Protein AF-X1RMU8-F1 (afdb_monomer)

Nearest PDB structures (foldseek):
  8afa-assembly1_C  TM=9.764E-01  e=1.720E-06  Thermococcus kodakarensis
  8afa-assembly1_A  TM=9.710E-01  e=1.933E-06  Thermococcus kodakarensis
  6r7r-assembly1_A  TM=9.755E-01  e=2.506E-05  Thermococcus kodakarensis KOD1
  6r7r-assembly1_C  TM=9.712E-01  e=1.985E-05  Thermococcus kodakarensis KOD1
  6zl4-assembly1_C  TM=8.953E-01  e=1.873E-05  Thermococcus kodakarensis

Organism: NCBI:txid412755

pLDDT: mean 88.72, std 5.12, range [69.56, 96.62]

Mean predicted aligned error: 4.24 Å

Foldseek 3Di:
DQLCVQQVHDDDPVLVVLLVVLLVVLVVVFDLDQPSVLVSVQVSCVSSVNHCDPPDSSVVSSVVCVVCSNVVSVVVNVVVVVVVVVVVVD

Radius of gyration: 14.39 Å; Cα contacts (8 Å, |Δi|>4): 53; chains: 1; bounding box: 31×20×45 Å

Structure (mmCIF, N/CA/C/O backbone):
data_AF-X1RMU8-F1
#
_entry.id   AF-X1RMU8-F1
#
loop_
_atom_site.group_PDB
_atom_site.id
_atom_site.type_symbol
_atom_site.label_atom_id
_atom_site.label_alt_id
_atom_site.label_comp_id
_atom_site.label_asym_id
_atom_site.label_entity_id
_atom_site.label_seq_id
_atom_site.pdbx_PDB_ins_code
_atom_site.Cartn_x
_atom_site.Cartn_y
_atom_site.Cartn_z
_atom_site.occupancy
_atom_site.B_iso_or_equiv
_atom_site.auth_seq_id
_atom_site.auth_comp_id
_atom_site.auth_asym_id
_atom_site.auth_atom_id
_atom_site.pdbx_PDB_model_num
ATOM 1 N N . MET A 1 1 ? -6.535 -5.412 2.065 1.00 90.06 1 MET A N 1
ATOM 2 C CA . MET A 1 1 ? -6.723 -6.834 2.439 1.00 90.06 1 MET A CA 1
ATOM 3 C C . MET A 1 1 ? -6.220 -7.145 3.841 1.00 90.06 1 MET A C 1
ATOM 5 O O . MET A 1 1 ? -7.049 -7.465 4.676 1.00 90.06 1 MET A O 1
ATOM 9 N N . PHE A 1 2 ? -4.914 -7.015 4.123 1.00 92.44 2 PHE A N 1
ATOM 10 C CA . PHE A 1 2 ? -4.342 -7.323 5.447 1.00 92.44 2 PHE A CA 1
ATOM 11 C C . PHE A 1 2 ? -5.110 -6.670 6.605 1.00 92.44 2 PHE A C 1
ATOM 13 O O . PHE A 1 2 ? -5.597 -7.375 7.479 1.00 92.44 2 PHE A O 1
ATOM 20 N N . ILE A 1 3 ? -5.289 -5.344 6.556 1.00 92.25 3 ILE A N 1
ATOM 21 C CA . ILE A 1 3 ? -5.969 -4.587 7.618 1.00 92.25 3 ILE A CA 1
ATOM 22 C C . ILE A 1 3 ? -7.406 -5.075 7.826 1.00 92.25 3 ILE A C 1
ATOM 24 O O . ILE A 1 3 ? -7.783 -5.361 8.953 1.00 92.25 3 ILE A O 1
ATOM 28 N N . ALA A 1 4 ? -8.183 -5.238 6.751 1.00 91.31 4 ALA A N 1
ATOM 29 C CA . ALA A 1 4 ? -9.565 -5.715 6.826 1.00 91.31 4 ALA A CA 1
ATOM 30 C C . ALA A 1 4 ? -9.676 -7.098 7.496 1.00 91.31 4 ALA A C 1
ATOM 32 O O . ALA A 1 4 ? -10.524 -7.298 8.362 1.00 91.31 4 ALA A O 1
ATOM 33 N N . ASN A 1 5 ? -8.763 -8.019 7.173 1.00 91.75 5 ASN A N 1
ATOM 34 C CA . ASN A 1 5 ? -8.703 -9.328 7.826 1.00 91.75 5 ASN A CA 1
ATOM 35 C C . ASN A 1 5 ? -8.258 -9.224 9.293 1.00 91.75 5 ASN A C 1
ATOM 37 O O . ASN A 1 5 ? -8.824 -9.900 10.145 1.00 91.75 5 ASN A O 1
ATOM 41 N N . ALA A 1 6 ? -7.281 -8.365 9.598 1.00 91.31 6 ALA A N 1
ATOM 42 C CA . ALA A 1 6 ? -6.776 -8.164 10.956 1.00 91.31 6 ALA A CA 1
ATOM 43 C C . ALA A 1 6 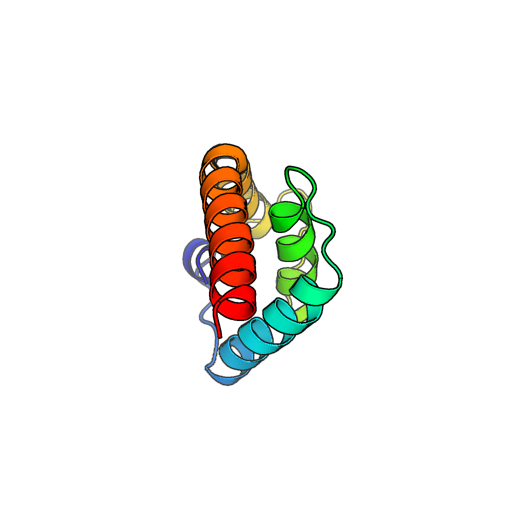? -7.836 -7.580 11.906 1.00 91.31 6 ALA A C 1
ATOM 45 O O . ALA A 1 6 ? -7.838 -7.906 13.090 1.00 91.31 6 ALA A O 1
ATOM 46 N N . VAL A 1 7 ? -8.757 -6.756 11.393 1.00 91.19 7 VAL A N 1
ATOM 47 C CA . VAL A 1 7 ? -9.880 -6.199 12.170 1.00 91.19 7 VAL A CA 1
ATOM 48 C C . VAL A 1 7 ? -11.161 -7.039 12.088 1.00 91.19 7 VAL A C 1
ATOM 50 O O . VAL A 1 7 ? -12.178 -6.650 12.655 1.00 91.19 7 VAL A O 1
ATOM 53 N N . GLY A 1 8 ? -11.137 -8.181 11.391 1.00 88.81 8 GLY A N 1
ATOM 54 C CA . GLY A 1 8 ? -12.297 -9.067 11.249 1.00 88.81 8 GLY A CA 1
ATOM 55 C C . GLY A 1 8 ? -13.434 -8.494 10.396 1.00 88.81 8 GLY A C 1
ATOM 56 O O . GLY A 1 8 ? -14.578 -8.914 10.553 1.00 88.81 8 GLY A O 1
ATOM 57 N N . MET A 1 9 ? -13.144 -7.542 9.502 1.00 87.44 9 MET A N 1
ATOM 58 C CA . MET A 1 9 ? -14.133 -6.923 8.620 1.00 87.44 9 MET A CA 1
ATOM 59 C C . MET A 1 9 ? -14.086 -7.570 7.226 1.00 87.44 9 MET A C 1
ATOM 61 O O . MET A 1 9 ? -13.166 -7.293 6.450 1.00 87.44 9 MET A O 1
ATOM 65 N N . PRO A 1 10 ? -15.057 -8.431 6.869 1.00 86.12 10 PRO A N 1
ATOM 66 C CA . PRO A 1 10 ? -15.082 -9.054 5.554 1.00 86.12 10 PRO A CA 1
ATOM 67 C C . PRO A 1 10 ? -15.370 -8.012 4.468 1.00 86.12 10 PRO A C 1
ATOM 69 O O . PRO A 1 10 ? -16.369 -7.298 4.512 1.00 86.12 10 PRO A O 1
ATOM 72 N N . LEU A 1 11 ? -14.501 -7.951 3.458 1.00 87.50 11 LEU A N 1
ATOM 73 C CA . LEU A 1 11 ? -14.690 -7.096 2.287 1.00 87.50 11 LEU A CA 1
ATOM 74 C C . LEU A 1 11 ? -15.486 -7.842 1.216 1.00 87.50 11 LEU A C 1
ATOM 76 O O . LEU A 1 11 ? -15.032 -8.870 0.707 1.00 87.50 11 LEU A O 1
ATOM 80 N N . ALA A 1 12 ? -16.632 -7.286 0.823 1.00 91.19 12 ALA A N 1
ATOM 81 C CA . ALA A 1 12 ? -17.372 -7.751 -0.346 1.00 91.19 12 ALA A CA 1
ATOM 82 C C . ALA A 1 12 ? -16.540 -7.573 -1.627 1.00 91.19 12 ALA A C 1
ATOM 84 O O . ALA A 1 12 ? -15.718 -6.661 -1.721 1.00 91.19 12 ALA A O 1
ATOM 85 N N . ILE A 1 13 ? -16.795 -8.400 -2.647 1.00 91.88 13 ILE A N 1
ATOM 86 C CA . ILE A 1 13 ? -16.064 -8.364 -3.930 1.00 91.88 13 ILE A CA 1
ATOM 87 C C . ILE A 1 13 ? -16.067 -6.953 -4.543 1.00 91.88 13 ILE A C 1
ATOM 89 O O . ILE A 1 13 ? -15.035 -6.494 -5.024 1.00 91.88 13 ILE A O 1
ATOM 93 N N . GLY A 1 14 ? -17.188 -6.226 -4.457 1.00 90.62 14 GLY A N 1
ATOM 94 C CA . GLY A 1 14 ? -17.276 -4.841 -4.937 1.00 90.62 14 GLY A CA 1
ATOM 95 C C . GLY A 1 14 ? -16.266 -3.900 -4.267 1.00 90.62 14 GLY A C 1
ATOM 96 O O . GLY A 1 14 ? -15.577 -3.148 -4.952 1.00 90.62 14 GLY A O 1
ATOM 97 N N . SER A 1 15 ? -16.101 -3.995 -2.944 1.00 89.69 15 SER A N 1
ATOM 98 C CA . SER A 1 15 ? -15.110 -3.212 -2.194 1.00 89.69 15 SER A CA 1
ATOM 99 C C . SER A 1 15 ? -13.679 -3.596 -2.569 1.00 89.69 15 SER A C 1
ATOM 101 O O . SER A 1 15 ? -12.810 -2.736 -2.634 1.00 89.69 15 SER A O 1
ATOM 103 N N . GLN A 1 16 ? -13.420 -4.873 -2.861 1.00 92.06 16 GLN A N 1
ATOM 104 C CA . GLN A 1 16 ? -12.097 -5.330 -3.296 1.00 92.06 16 GLN A CA 1
ATOM 105 C C . GLN A 1 16 ? -11.719 -4.761 -4.670 1.00 92.06 16 GLN A C 1
ATOM 107 O O . GLN A 1 16 ? -10.588 -4.320 -4.866 1.00 92.06 16 GLN A O 1
ATOM 112 N N . VAL A 1 17 ? -12.674 -4.721 -5.603 1.00 92.50 17 VAL A N 1
ATOM 113 C CA . VAL A 1 17 ? -12.493 -4.086 -6.917 1.00 92.50 17 VAL A CA 1
ATOM 114 C C . VAL A 1 17 ? -12.253 -2.584 -6.765 1.00 92.50 17 VAL A C 1
ATOM 116 O O . VAL A 1 17 ? -11.343 -2.047 -7.395 1.00 92.50 17 VAL A O 1
ATOM 119 N N . LEU A 1 18 ? -13.006 -1.916 -5.886 1.00 90.56 18 LEU A N 1
ATOM 120 C CA . LEU A 1 18 ? -12.812 -0.498 -5.587 1.00 90.56 18 LEU A CA 1
ATOM 121 C C . LEU A 1 18 ? -11.426 -0.221 -4.984 1.00 90.56 18 LEU A C 1
ATOM 123 O O . LEU A 1 18 ? -10.770 0.730 -5.402 1.00 90.56 18 LEU A O 1
ATOM 127 N N . ILE A 1 19 ? -10.930 -1.074 -4.081 1.00 91.19 19 ILE A N 1
ATOM 128 C CA . ILE A 1 19 ? -9.556 -0.991 -3.551 1.00 91.19 19 ILE A CA 1
ATOM 129 C C . ILE A 1 19 ? -8.531 -1.097 -4.678 1.00 91.19 19 ILE A C 1
ATOM 131 O O . ILE A 1 19 ? -7.599 -0.303 -4.716 1.00 91.19 19 ILE A O 1
ATOM 135 N N . MET A 1 20 ? -8.682 -2.052 -5.600 1.00 90.75 20 MET A N 1
ATOM 136 C CA . MET A 1 20 ? -7.735 -2.203 -6.711 1.00 90.75 20 MET A CA 1
ATOM 137 C C . MET A 1 20 ? -7.722 -0.968 -7.617 1.00 90.75 20 MET A C 1
ATOM 139 O O . MET A 1 20 ? -6.655 -0.448 -7.926 1.00 90.75 20 MET A O 1
ATOM 143 N N . LEU A 1 21 ? -8.899 -0.467 -7.996 1.00 91.38 21 LEU A N 1
ATOM 144 C CA . LEU A 1 21 ? -9.034 0.729 -8.829 1.00 91.38 21 LEU A CA 1
ATOM 145 C C . LEU A 1 21 ? -8.445 1.967 -8.153 1.00 91.38 21 LEU A C 1
ATOM 147 O O . LEU A 1 21 ? -7.628 2.667 -8.745 1.00 91.38 21 LEU A O 1
ATOM 151 N N . THR A 1 22 ? -8.837 2.221 -6.904 1.00 88.81 22 THR A N 1
ATOM 152 C CA . THR A 1 22 ? -8.328 3.362 -6.134 1.00 88.81 22 THR A CA 1
ATOM 153 C C . THR A 1 22 ? -6.825 3.253 -5.918 1.00 88.81 22 THR A C 1
ATOM 155 O O . THR A 1 22 ? -6.139 4.245 -6.115 1.00 88.81 22 THR A O 1
ATOM 158 N N . ALA A 1 23 ? -6.282 2.070 -5.619 1.00 88.31 23 ALA A N 1
ATOM 159 C CA . ALA A 1 23 ? -4.843 1.874 -5.455 1.00 88.31 23 ALA A CA 1
ATOM 160 C C . ALA A 1 23 ? -4.048 2.185 -6.735 1.00 88.31 23 ALA A C 1
ATOM 162 O O . ALA A 1 23 ? -3.019 2.851 -6.652 1.00 88.31 23 ALA A O 1
ATOM 163 N N . VAL A 1 24 ? -4.530 1.758 -7.908 1.00 89.50 24 VAL A N 1
ATOM 164 C CA . VAL A 1 24 ? -3.887 2.063 -9.201 1.00 89.50 24 VAL A CA 1
ATOM 165 C C . VAL A 1 24 ? -3.952 3.556 -9.509 1.00 89.50 24 VAL A C 1
ATOM 167 O O . VAL A 1 24 ? -2.952 4.160 -9.884 1.00 89.50 24 VAL A O 1
ATOM 170 N N . LEU A 1 25 ? -5.116 4.181 -9.325 1.00 88.44 25 LEU A N 1
ATOM 171 C CA . LEU A 1 25 ? -5.269 5.619 -9.560 1.00 88.44 25 LEU A CA 1
ATOM 172 C C . LEU A 1 25 ? -4.385 6.436 -8.620 1.00 88.44 25 LEU A C 1
ATOM 174 O O . LEU A 1 25 ? -3.752 7.406 -9.030 1.00 88.44 25 LEU A O 1
ATOM 178 N N . ALA A 1 26 ? -4.319 6.024 -7.361 1.00 85.25 26 ALA A N 1
ATOM 179 C CA . ALA A 1 26 ? -3.536 6.704 -6.357 1.00 85.25 26 ALA A CA 1
ATOM 180 C C . ALA A 1 26 ? -2.022 6.513 -6.621 1.00 85.25 26 ALA A C 1
ATOM 182 O O . ALA A 1 26 ? -1.250 7.457 -6.433 1.00 85.25 26 ALA A O 1
ATOM 183 N N . SER A 1 27 ? -1.579 5.361 -7.150 1.00 83.31 27 SER A N 1
ATOM 184 C CA . SER A 1 27 ? -0.159 5.134 -7.469 1.00 83.31 27 SER A CA 1
ATOM 185 C C . SER A 1 27 ? 0.387 6.097 -8.525 1.00 83.31 27 SER A C 1
ATOM 187 O O . SER A 1 27 ? 1.563 6.440 -8.468 1.00 83.31 27 SER A O 1
ATOM 189 N N . ILE A 1 28 ? -0.451 6.587 -9.446 1.00 84.69 28 ILE A N 1
ATOM 190 C CA . ILE A 1 28 ? -0.061 7.606 -10.439 1.00 84.69 28 ILE A CA 1
ATOM 191 C C . ILE A 1 28 ? 0.367 8.913 -9.749 1.00 84.69 28 ILE A C 1
ATOM 193 O O . ILE A 1 28 ? 1.287 9.586 -10.205 1.00 84.69 28 ILE A O 1
ATOM 197 N N . GLY A 1 29 ? -0.285 9.275 -8.640 1.00 75.81 29 GLY A N 1
ATOM 198 C CA . GLY A 1 29 ? 0.001 10.499 -7.884 1.00 75.81 29 GLY A CA 1
ATOM 199 C C . GLY A 1 29 ? 1.143 10.374 -6.872 1.00 75.81 29 GLY A C 1
ATOM 200 O O . GLY A 1 29 ? 1.453 11.344 -6.183 1.00 75.81 29 GLY A O 1
ATOM 201 N N . THR A 1 30 ? 1.756 9.196 -6.741 1.00 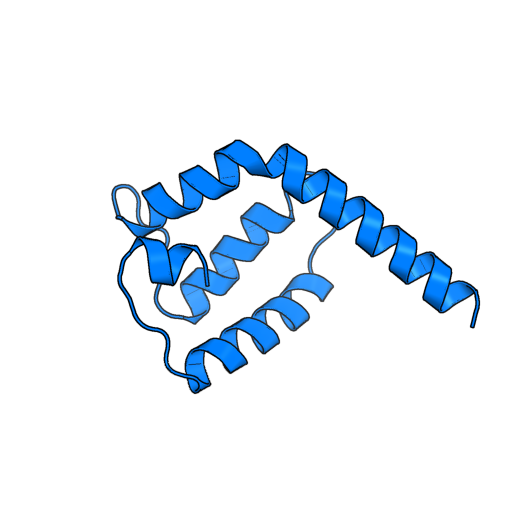75.06 30 THR A N 1
ATOM 202 C CA . THR A 1 30 ? 2.768 8.932 -5.711 1.00 75.06 30 THR A CA 1
ATOM 203 C C . THR A 1 30 ? 4.164 9.251 -6.238 1.00 75.06 30 THR A C 1
ATOM 205 O O . THR A 1 30 ? 4.666 8.570 -7.128 1.00 75.06 30 THR A O 1
ATOM 208 N N . ALA A 1 31 ? 4.828 10.263 -5.675 1.00 69.56 31 ALA A N 1
ATOM 209 C CA . ALA A 1 31 ? 6.240 10.510 -5.964 1.00 69.56 31 ALA A CA 1
ATOM 210 C C . ALA A 1 31 ? 7.119 9.364 -5.421 1.00 69.56 31 ALA A C 1
ATOM 212 O O . ALA A 1 31 ? 6.820 8.794 -4.371 1.00 69.56 31 AL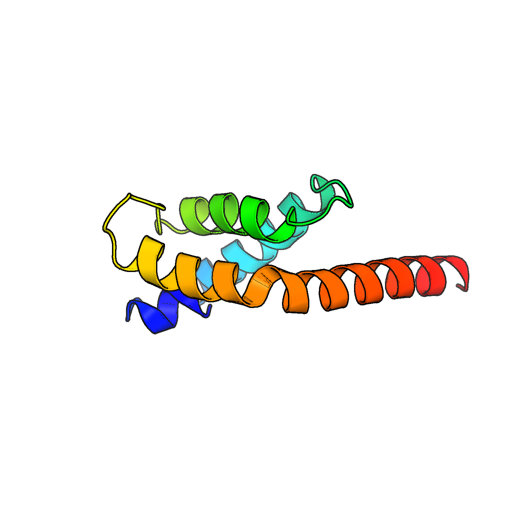A A O 1
ATOM 213 N N . GLY A 1 32 ? 8.217 9.041 -6.114 1.00 72.94 32 GLY A N 1
ATOM 214 C CA . GLY A 1 32 ? 9.179 7.998 -5.725 1.00 72.94 32 GLY A CA 1
ATOM 215 C C . GLY A 1 32 ? 10.058 8.397 -4.536 1.00 72.94 32 GLY A C 1
ATOM 216 O O . GLY A 1 32 ? 11.271 8.525 -4.676 1.00 72.94 32 GLY A O 1
ATOM 217 N N . VAL A 1 33 ? 9.443 8.645 -3.381 1.00 84.25 33 VAL A N 1
ATOM 218 C CA . VAL A 1 33 ? 10.102 9.040 -2.128 1.00 84.25 33 VAL A CA 1
ATOM 219 C C . VAL A 1 33 ? 9.910 7.958 -1.062 1.00 84.25 33 VAL A C 1
ATOM 221 O O . VAL A 1 33 ? 8.869 7.295 -1.059 1.00 84.25 33 VAL A O 1
ATOM 224 N N . PRO A 1 34 ? 10.872 7.789 -0.133 1.00 82.38 34 PRO A N 1
ATOM 225 C CA . PRO A 1 34 ? 10.754 6.801 0.931 1.00 82.38 34 PRO A CA 1
ATOM 226 C C . PRO A 1 34 ? 9.472 6.970 1.751 1.00 82.38 34 PRO A C 1
ATOM 228 O O . PRO A 1 34 ? 9.117 8.085 2.140 1.00 82.38 34 PRO A O 1
ATOM 231 N N . GLY A 1 35 ? 8.785 5.859 2.015 1.00 81.38 35 GLY A N 1
ATOM 232 C CA . GLY A 1 35 ? 7.565 5.832 2.831 1.00 81.38 35 GLY A CA 1
ATOM 233 C C . GLY A 1 35 ? 6.297 6.339 2.132 1.00 81.38 35 GLY A C 1
ATOM 234 O O . GLY A 1 35 ? 5.233 6.403 2.755 1.00 81.38 35 GLY A O 1
ATOM 235 N N . ALA A 1 36 ? 6.353 6.659 0.835 1.00 83.94 36 ALA A N 1
ATOM 236 C CA . ALA A 1 36 ? 5.180 7.128 0.102 1.00 83.94 36 ALA A CA 1
ATOM 237 C C . ALA A 1 36 ? 4.049 6.082 0.097 1.00 83.94 36 ALA A C 1
ATOM 239 O O . ALA A 1 36 ? 2.882 6.426 0.272 1.00 83.94 36 ALA A O 1
ATOM 240 N N . GLY A 1 37 ? 4.380 4.789 0.010 1.00 83.81 37 GLY A N 1
ATOM 241 C CA . GLY A 1 37 ? 3.380 3.718 0.018 1.00 83.81 37 GLY A CA 1
ATOM 242 C C . GLY A 1 37 ? 2.571 3.607 1.318 1.00 83.81 37 GLY A C 1
ATOM 243 O O . GLY A 1 37 ? 1.410 3.202 1.266 1.00 83.81 37 GLY A O 1
ATOM 244 N N . ALA A 1 38 ? 3.132 4.006 2.465 1.00 86.56 38 ALA A N 1
ATOM 245 C CA . ALA A 1 38 ? 2.389 4.068 3.722 1.00 86.56 38 ALA A CA 1
ATOM 246 C C . ALA A 1 38 ? 1.319 5.174 3.674 1.00 86.56 38 ALA A C 1
ATOM 248 O O . ALA A 1 38 ? 0.156 4.924 3.978 1.00 86.56 38 ALA A O 1
ATOM 249 N N . ILE A 1 39 ? 1.673 6.365 3.181 1.00 86.06 39 ILE A N 1
ATOM 250 C CA . ILE A 1 39 ? 0.742 7.497 3.025 1.00 86.06 39 ILE A CA 1
ATOM 251 C C . ILE A 1 39 ? -0.396 7.140 2.059 1.00 86.06 39 ILE A C 1
ATOM 253 O O . ILE A 1 39 ? -1.564 7.407 2.334 1.00 86.06 39 ILE A O 1
ATOM 257 N N . MET A 1 40 ? -0.075 6.474 0.950 1.00 87.81 40 MET A N 1
ATOM 258 C CA . MET A 1 40 ? -1.069 6.027 -0.029 1.00 87.81 40 MET A CA 1
ATOM 259 C C . MET A 1 40 ? -2.091 5.055 0.555 1.00 87.81 40 MET A C 1
ATOM 261 O O . MET A 1 40 ? -3.275 5.109 0.215 1.00 87.81 40 MET A O 1
ATOM 265 N N . LEU A 1 41 ? -1.644 4.174 1.450 1.00 88.38 41 LEU A N 1
ATOM 266 C CA . LEU A 1 41 ? -2.511 3.211 2.110 1.00 88.38 41 LEU A CA 1
ATOM 267 C C . LEU A 1 41 ? -3.597 3.912 2.943 1.00 88.38 41 LEU A C 1
ATOM 269 O O . LEU A 1 41 ? -4.720 3.421 2.973 1.00 88.38 41 LEU A O 1
ATOM 273 N N . ILE A 1 42 ? -3.306 5.073 3.543 1.00 87.81 42 ILE A N 1
ATOM 274 C CA . ILE A 1 42 ? -4.285 5.875 4.300 1.00 87.81 42 ILE A CA 1
ATOM 275 C C . ILE A 1 42 ? -5.471 6.261 3.412 1.00 87.81 42 ILE A C 1
ATOM 277 O O . ILE A 1 42 ? -6.619 5.982 3.754 1.00 87.81 42 ILE A O 1
ATOM 281 N N . MET A 1 43 ? -5.191 6.810 2.227 1.00 85.81 43 MET A N 1
ATOM 282 C CA . MET A 1 43 ? -6.230 7.242 1.285 1.00 85.81 43 MET A CA 1
ATOM 283 C C . MET A 1 43 ? -7.099 6.075 0.794 1.00 85.81 43 MET A C 1
ATOM 285 O O . MET A 1 43 ? -8.311 6.212 0.628 1.00 85.81 43 MET A O 1
ATOM 289 N N . VAL A 1 44 ? -6.496 4.904 0.572 1.00 89.00 44 VAL A N 1
ATOM 290 C CA . VAL A 1 44 ? -7.229 3.702 0.140 1.00 89.00 44 VAL A CA 1
ATOM 291 C C . VAL A 1 44 ? -8.099 3.135 1.264 1.00 89.00 44 VAL A C 1
ATOM 293 O O . VAL A 1 44 ? -9.167 2.596 0.997 1.00 89.00 44 VAL A O 1
ATOM 296 N N . LEU A 1 45 ? -7.670 3.243 2.521 1.00 89.12 45 LEU A N 1
ATOM 297 C CA . LEU A 1 45 ? -8.464 2.789 3.663 1.00 89.12 45 LEU A CA 1
ATOM 298 C C . LEU A 1 45 ? -9.686 3.684 3.897 1.00 89.12 45 LEU A C 1
ATOM 300 O O . LEU A 1 45 ? -10.786 3.172 4.116 1.00 89.12 45 LEU A O 1
ATOM 304 N N . GLU A 1 46 ? -9.526 5.001 3.767 1.00 86.62 46 GLU A N 1
ATOM 305 C CA . GLU A 1 46 ? -10.643 5.947 3.845 1.00 86.62 46 GLU A CA 1
ATOM 306 C C . GLU A 1 46 ? -11.699 5.684 2.760 1.00 86.62 46 GLU A C 1
ATOM 308 O O . GLU A 1 46 ? -12.895 5.725 3.049 1.00 86.62 46 GLU A O 1
ATOM 313 N N . SER A 1 47 ? -11.284 5.314 1.541 1.00 82.88 47 SER A N 1
ATOM 314 C CA . SER A 1 47 ? -12.210 5.054 0.425 1.00 82.88 47 SER A CA 1
ATOM 315 C C . SER A 1 47 ? -13.131 3.843 0.633 1.00 82.88 47 SER A C 1
ATOM 317 O O . SER A 1 47 ? -14.185 3.756 0.001 1.00 82.88 47 SER A O 1
ATOM 319 N N . VAL A 1 48 ? -12.771 2.922 1.534 1.00 85.62 48 VAL A N 1
ATOM 320 C CA . VAL A 1 48 ? -13.575 1.737 1.881 1.00 85.62 48 VAL A CA 1
ATOM 321 C C . VAL A 1 48 ? -14.202 1.794 3.270 1.00 85.62 48 VAL A C 1
ATOM 323 O O . VAL A 1 48 ? -14.699 0.779 3.755 1.00 85.62 48 VAL A O 1
ATOM 326 N N . GLY A 1 49 ? -14.206 2.965 3.910 1.00 83.88 49 GLY A N 1
ATOM 327 C CA . GLY A 1 49 ? -14.824 3.139 5.225 1.00 83.88 49 GLY A CA 1
ATOM 328 C C . GLY A 1 49 ? -14.014 2.527 6.370 1.00 83.88 49 GLY A C 1
ATOM 329 O O . GLY A 1 49 ? -14.585 2.152 7.391 1.00 83.88 49 GLY A O 1
ATOM 330 N N . LEU A 1 50 ? -12.691 2.435 6.213 1.00 85.94 50 LEU A N 1
ATOM 331 C CA . LEU A 1 50 ? -11.749 2.068 7.271 1.00 85.94 50 LEU A CA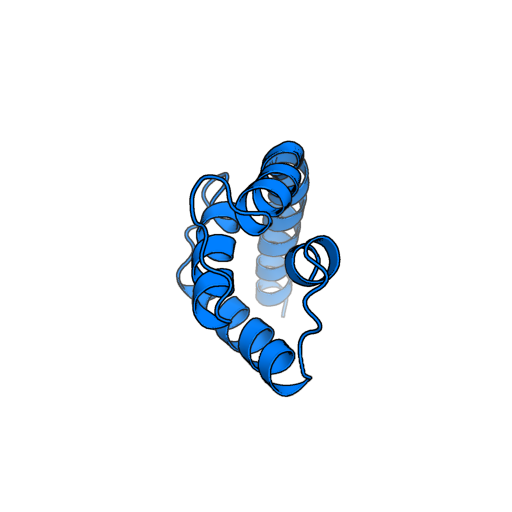 1
ATOM 332 C C . LEU A 1 50 ? -10.912 3.296 7.672 1.00 85.94 50 LEU A C 1
ATOM 334 O O . LEU A 1 50 ? -9.708 3.312 7.420 1.00 85.94 50 LEU A O 1
ATOM 338 N N . PRO A 1 51 ? -11.514 4.348 8.260 1.00 86.00 51 PRO A N 1
ATOM 339 C CA . PRO A 1 51 ? -10.772 5.550 8.612 1.00 86.00 51 PRO A CA 1
ATOM 340 C C . PRO A 1 51 ? -9.694 5.245 9.654 1.00 86.00 51 PRO A C 1
ATOM 342 O O . PRO A 1 51 ? -9.874 4.445 10.577 1.00 86.00 51 PRO A O 1
ATOM 345 N N . LEU A 1 52 ? -8.557 5.918 9.508 1.00 86.62 52 LEU A N 1
ATOM 346 C CA . LEU A 1 52 ? -7.448 5.841 10.448 1.00 86.62 52 LEU A CA 1
ATOM 347 C C . LEU A 1 52 ? -7.702 6.762 11.641 1.00 86.62 52 LEU A C 1
ATOM 349 O O . LEU A 1 52 ? -7.137 7.845 11.758 1.00 86.62 52 LEU A O 1
ATOM 353 N N . GLU A 1 53 ? -8.562 6.311 12.548 1.00 85.88 53 GLU A N 1
ATOM 354 C CA . GLU A 1 53 ? -8.794 6.995 13.818 1.00 85.88 53 GLU A CA 1
ATOM 355 C C . GLU A 1 53 ? -7.793 6.536 14.880 1.00 85.88 53 GLU A C 1
ATOM 357 O O . GLU A 1 53 ? -7.543 5.336 15.058 1.00 85.88 53 GLU A O 1
ATOM 362 N N . ALA A 1 54 ? -7.224 7.494 15.614 1.00 76.75 54 ALA A N 1
ATOM 363 C CA . ALA A 1 54 ? -6.289 7.218 16.697 1.00 76.75 54 ALA A CA 1
ATOM 364 C C . ALA A 1 54 ? -6.953 6.350 17.784 1.00 76.75 54 ALA A C 1
ATOM 366 O O . ALA A 1 54 ? -8.004 6.697 18.315 1.00 76.75 54 ALA A O 1
ATOM 367 N N . GLY A 1 55 ? -6.333 5.213 18.115 1.00 75.50 55 GLY A N 1
ATOM 368 C CA . GLY A 1 55 ? -6.862 4.250 19.092 1.00 75.50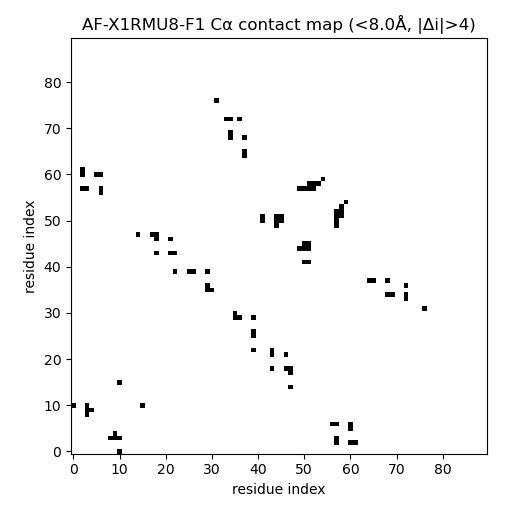 55 GLY A CA 1
ATOM 369 C C . GLY A 1 55 ? -7.821 3.196 18.521 1.00 75.50 55 GLY A C 1
ATOM 370 O O . GLY A 1 55 ? -8.234 2.303 19.257 1.00 75.50 55 GLY A O 1
ATOM 371 N N . SER A 1 56 ? -8.143 3.246 17.224 1.00 87.44 56 SER A N 1
ATOM 372 C CA . SER A 1 56 ? -8.942 2.209 16.559 1.00 87.44 56 SER A CA 1
ATOM 373 C C . SER A 1 56 ? -8.140 0.926 16.292 1.00 87.44 56 SER A C 1
ATOM 375 O O . SER A 1 56 ? -6.910 0.934 16.177 1.00 87.44 56 SER A O 1
ATOM 377 N N . SER A 1 57 ? -8.843 -0.197 16.112 1.00 87.75 57 SER A N 1
ATOM 378 C CA . SER A 1 57 ? -8.245 -1.465 15.661 1.00 87.75 57 SER A CA 1
ATOM 379 C C . SER A 1 57 ? -7.565 -1.340 14.289 1.00 87.75 57 SER A C 1
ATOM 381 O O . SER A 1 57 ? -6.562 -2.007 14.031 1.00 87.75 57 SER A O 1
ATOM 383 N N . VAL A 1 58 ? -8.060 -0.437 13.436 1.00 89.38 58 VAL A N 1
ATOM 384 C CA . VAL A 1 58 ? -7.480 -0.110 12.125 1.00 89.38 58 VAL A CA 1
ATOM 385 C C . VAL A 1 58 ? -6.108 0.546 12.286 1.00 89.38 58 VAL A C 1
ATOM 387 O O . VAL A 1 58 ? -5.165 0.150 11.603 1.00 89.38 58 VAL A O 1
ATOM 390 N N . ALA A 1 59 ? -5.960 1.484 13.227 1.00 89.94 59 ALA A N 1
ATOM 391 C CA . ALA A 1 59 ? -4.682 2.142 13.499 1.00 89.94 59 ALA A CA 1
ATOM 392 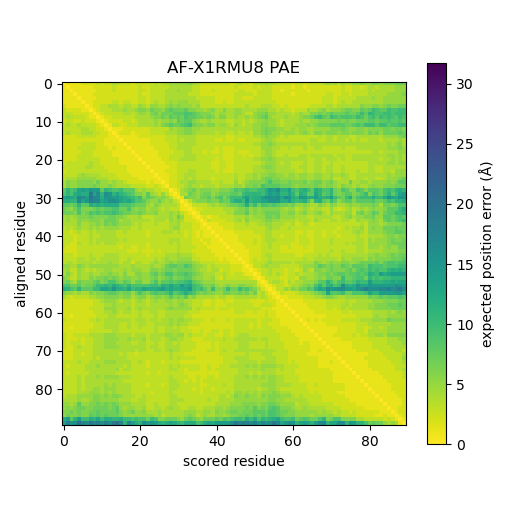C C . ALA A 1 59 ? -3.621 1.167 14.033 1.00 89.94 59 ALA A C 1
ATOM 394 O O . ALA A 1 59 ? -2.460 1.248 13.633 1.00 89.94 59 ALA A O 1
ATOM 395 N N . ILE A 1 60 ? -4.014 0.202 14.872 1.00 90.62 60 ILE A N 1
ATOM 396 C CA . ILE A 1 60 ? -3.105 -0.850 15.356 1.00 90.62 60 ILE A CA 1
ATOM 397 C C . ILE A 1 60 ? -2.629 -1.723 14.186 1.00 90.62 60 ILE A C 1
ATOM 399 O O . ILE A 1 60 ? -1.429 -1.953 14.035 1.00 90.62 60 ILE A O 1
ATOM 403 N N . ALA A 1 61 ? -3.548 -2.169 13.324 1.00 91.31 61 ALA A N 1
ATOM 404 C CA . ALA A 1 61 ? -3.210 -2.978 12.152 1.00 91.31 61 ALA A CA 1
ATOM 405 C C . ALA A 1 61 ? -2.346 -2.210 11.133 1.00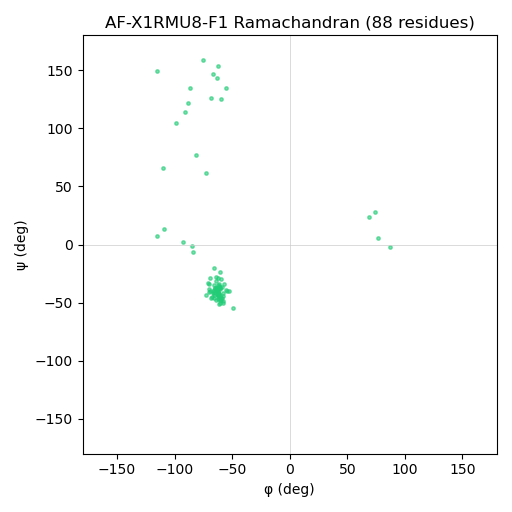 91.31 61 ALA A C 1
ATOM 407 O O . ALA A 1 61 ? -1.423 -2.775 10.548 1.00 91.31 61 ALA A O 1
ATOM 408 N N . TYR A 1 62 ? -2.599 -0.916 10.940 1.00 92.50 62 TYR A N 1
ATOM 409 C CA . TYR A 1 62 ? -1.761 -0.046 10.113 1.00 92.50 62 TYR A CA 1
ATOM 410 C C . TYR A 1 62 ? -0.360 0.142 10.713 1.00 92.50 62 TYR A C 1
ATOM 412 O O . TYR A 1 62 ? 0.635 0.069 9.992 1.00 92.50 62 TYR A O 1
ATOM 420 N N . GLY A 1 63 ? -0.259 0.276 12.039 1.00 92.25 63 GLY A N 1
ATOM 421 C CA . GLY A 1 63 ? 1.012 0.314 12.764 1.00 92.25 63 GLY A CA 1
ATOM 422 C C . GLY A 1 63 ? 1.884 -0.925 12.533 1.00 92.25 63 GLY A C 1
ATOM 423 O O . GLY A 1 63 ? 3.103 -0.803 12.430 1.00 92.25 63 GLY A O 1
ATOM 424 N N . MET A 1 64 ? 1.278 -2.106 12.366 1.00 93.50 64 MET A N 1
ATOM 425 C CA . MET A 1 64 ? 2.012 -3.330 12.013 1.00 93.50 64 MET A CA 1
ATOM 426 C C . MET A 1 64 ? 2.671 -3.236 10.632 1.00 93.50 64 MET A C 1
ATOM 428 O O . MET A 1 64 ? 3.800 -3.691 10.469 1.00 93.50 64 MET A O 1
ATOM 432 N N . ILE A 1 65 ? 1.992 -2.629 9.651 1.00 92.81 65 ILE A N 1
ATOM 433 C CA . ILE A 1 65 ? 2.558 -2.398 8.314 1.00 92.81 65 ILE A CA 1
ATOM 434 C C . ILE A 1 65 ? 3.676 -1.361 8.394 1.00 92.81 65 ILE A C 1
ATOM 436 O O . ILE A 1 65 ? 4.753 -1.599 7.857 1.00 92.81 65 ILE A O 1
ATOM 440 N N . LEU A 1 66 ? 3.452 -0.254 9.107 1.00 92.44 66 LEU A N 1
ATOM 441 C CA . LEU A 1 66 ? 4.473 0.773 9.328 1.00 92.44 66 LEU A CA 1
ATOM 442 C C . LEU A 1 66 ? 5.752 0.198 9.949 1.00 92.44 66 LEU A C 1
ATOM 444 O O . LEU A 1 66 ? 6.849 0.566 9.538 1.00 92.44 66 LEU A O 1
ATOM 448 N N . GLY A 1 67 ? 5.623 -0.740 10.892 1.00 92.94 67 GLY A N 1
ATOM 449 C CA . GLY A 1 67 ? 6.764 -1.395 11.537 1.00 92.94 67 GLY A CA 1
ATOM 450 C C . GLY A 1 67 ? 7.675 -2.174 10.580 1.00 92.94 67 GLY A C 1
ATOM 451 O O . GLY A 1 67 ? 8.852 -2.355 10.880 1.00 92.94 67 GLY A O 1
ATOM 452 N N . ILE A 1 68 ? 7.160 -2.603 9.424 1.00 94.12 68 ILE A N 1
ATOM 453 C CA . ILE A 1 68 ? 7.922 -3.311 8.384 1.00 94.12 68 ILE A CA 1
ATOM 454 C C . ILE A 1 68 ? 8.027 -2.519 7.075 1.00 94.12 68 ILE A C 1
ATOM 456 O O . ILE A 1 68 ? 8.530 -3.051 6.082 1.00 94.12 68 ILE A O 1
ATOM 460 N N . ASP A 1 69 ? 7.569 -1.262 7.051 1.00 91.94 69 ASP A N 1
ATOM 461 C CA . ASP A 1 69 ? 7.440 -0.484 5.817 1.00 91.94 69 ASP A CA 1
ATOM 462 C C . ASP A 1 69 ? 8.784 -0.334 5.111 1.00 91.94 69 ASP A C 1
ATOM 464 O O . ASP A 1 69 ? 8.832 -0.505 3.905 1.00 91.94 69 ASP A O 1
ATOM 468 N N . ALA A 1 70 ? 9.891 -0.180 5.841 1.00 90.75 70 ALA A N 1
ATOM 469 C CA . ALA A 1 70 ? 11.227 -0.101 5.247 1.00 90.75 70 ALA A CA 1
ATOM 470 C C . ALA A 1 70 ? 11.564 -1.300 4.336 1.00 90.75 70 ALA A C 1
ATOM 472 O O . ALA A 1 70 ? 12.145 -1.121 3.269 1.00 90.75 70 ALA A O 1
ATOM 473 N N . ILE A 1 71 ? 11.175 -2.521 4.723 1.00 93.81 71 ILE A N 1
ATOM 474 C CA . ILE A 1 71 ? 11.414 -3.729 3.916 1.00 93.81 71 ILE A CA 1
ATOM 475 C C . ILE A 1 71 ? 10.482 -3.743 2.701 1.00 93.81 71 ILE A C 1
ATOM 477 O O . ILE A 1 71 ? 10.907 -4.042 1.583 1.00 93.81 71 ILE A O 1
ATOM 481 N N . LEU A 1 72 ? 9.210 -3.401 2.913 1.00 92.50 72 LEU A N 1
ATOM 482 C CA . LEU A 1 72 ? 8.218 -3.331 1.841 1.00 92.50 72 LEU A CA 1
ATOM 483 C C . LEU A 1 72 ? 8.579 -2.251 0.812 1.00 92.50 72 LEU A C 1
ATOM 485 O O . LEU A 1 72 ? 8.403 -2.456 -0.386 1.00 92.50 72 LEU A O 1
ATOM 489 N N . ASP A 1 73 ? 9.121 -1.126 1.266 1.00 92.00 73 ASP A N 1
ATOM 490 C CA . ASP A 1 73 ? 9.462 0.033 0.452 1.00 92.00 73 ASP A CA 1
ATOM 491 C C . ASP A 1 73 ? 10.648 -0.234 -0.475 1.00 92.00 73 ASP A C 1
ATOM 493 O O . ASP A 1 73 ? 10.618 0.143 -1.649 1.00 92.00 73 ASP A O 1
ATOM 497 N N . MET A 1 74 ? 11.646 -0.982 0.006 1.00 94.88 74 MET A N 1
ATOM 498 C CA . MET A 1 74 ? 12.744 -1.471 -0.833 1.00 94.88 74 MET A CA 1
ATOM 499 C C . MET A 1 74 ? 12.219 -2.356 -1.969 1.00 94.88 74 MET A C 1
ATOM 501 O O . MET A 1 74 ? 12.585 -2.160 -3.130 1.00 94.88 74 MET A O 1
ATOM 505 N N . GLY A 1 75 ? 11.318 -3.293 -1.651 1.00 93.56 75 GLY A N 1
ATOM 506 C CA . GLY A 1 75 ? 10.681 -4.157 -2.646 1.00 93.56 75 GLY A CA 1
ATOM 507 C C . GLY A 1 75 ? 9.864 -3.368 -3.673 1.00 93.56 75 GLY A C 1
ATOM 508 O O . GLY A 1 75 ? 10.022 -3.581 -4.875 1.00 93.56 75 GLY A O 1
ATOM 509 N N . ARG A 1 76 ? 9.044 -2.410 -3.216 1.00 91.31 76 ARG A N 1
ATOM 510 C CA . ARG A 1 76 ? 8.262 -1.517 -4.091 1.00 91.31 76 ARG A CA 1
ATOM 511 C C . ARG A 1 76 ? 9.159 -0.734 -5.043 1.00 91.31 76 ARG A C 1
ATOM 513 O O . ARG A 1 76 ? 8.918 -0.729 -6.245 1.00 91.31 76 ARG A O 1
ATOM 520 N N . THR A 1 77 ? 10.216 -0.120 -4.521 1.00 90.94 77 THR A N 1
ATOM 521 C CA . THR A 1 77 ? 11.140 0.683 -5.330 1.00 90.94 77 THR A CA 1
ATOM 522 C C . THR A 1 77 ? 11.831 -0.172 -6.391 1.00 90.94 77 THR A C 1
ATOM 524 O O . THR A 1 77 ? 11.883 0.213 -7.557 1.00 90.94 77 THR A O 1
ATOM 527 N N . SER A 1 78 ? 12.304 -1.367 -6.019 1.00 93.62 78 SER A N 1
ATOM 528 C CA . SER A 1 78 ? 12.952 -2.288 -6.958 1.00 93.62 78 SER A CA 1
ATOM 529 C C . SER A 1 78 ? 12.011 -2.740 -8.079 1.00 93.62 78 SER A C 1
ATOM 531 O O . SER A 1 78 ? 12.411 -2.739 -9.246 1.00 93.62 78 SER A O 1
ATOM 533 N N . LEU A 1 79 ? 10.761 -3.086 -7.755 1.00 93.19 79 LEU A N 1
ATOM 534 C CA . LEU A 1 79 ? 9.770 -3.498 -8.750 1.00 93.19 79 LEU A CA 1
ATOM 535 C C . LEU A 1 79 ? 9.372 -2.349 -9.681 1.00 93.19 79 LEU A C 1
ATOM 537 O O . LEU A 1 79 ? 9.265 -2.573 -10.884 1.00 93.19 79 LEU A O 1
ATOM 541 N N . ASN A 1 80 ? 9.222 -1.131 -9.155 1.00 89.88 80 ASN A N 1
ATOM 542 C CA . ASN A 1 80 ? 8.902 0.043 -9.967 1.00 89.88 80 ASN A CA 1
ATOM 543 C C . ASN A 1 80 ? 9.999 0.311 -11.008 1.00 89.88 80 ASN A C 1
ATOM 545 O O . ASN A 1 80 ? 9.707 0.374 -12.197 1.00 89.88 80 ASN A O 1
ATOM 549 N N . VAL A 1 81 ? 11.268 0.349 -10.583 1.00 91.81 81 VAL A N 1
ATOM 550 C CA . VAL A 1 81 ? 12.407 0.548 -11.500 1.00 91.81 81 VAL A CA 1
ATOM 551 C C . VAL A 1 81 ? 12.514 -0.596 -12.514 1.00 91.81 81 VAL A C 1
ATOM 553 O O . VAL A 1 81 ? 12.811 -0.369 -13.685 1.00 91.81 81 VAL A O 1
ATOM 556 N N . THR A 1 82 ? 12.246 -1.835 -12.094 1.00 94.94 82 THR A N 1
ATOM 557 C CA . THR A 1 82 ? 12.232 -2.989 -13.009 1.00 94.94 82 THR A 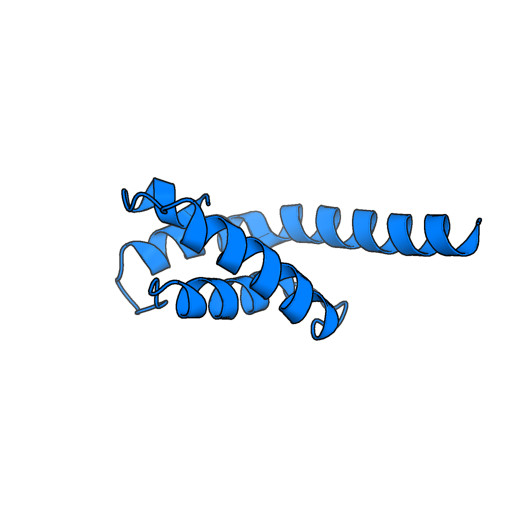CA 1
ATOM 558 C C . THR A 1 82 ? 11.141 -2.844 -14.076 1.00 94.94 82 THR A C 1
ATOM 560 O O . THR A 1 82 ? 11.385 -3.156 -15.240 1.00 94.94 82 THR A O 1
ATOM 563 N N . GLY A 1 83 ? 9.959 -2.341 -13.704 1.00 93.38 83 GLY A N 1
ATOM 564 C CA . GLY A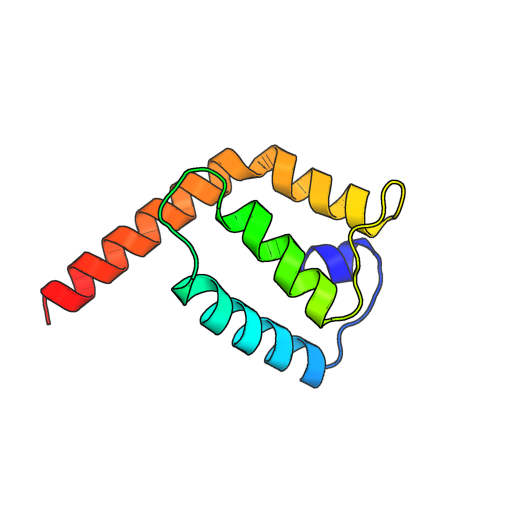 1 83 ? 8.872 -2.034 -14.635 1.00 93.38 83 GLY A CA 1
ATOM 565 C C . GLY A 1 83 ? 9.247 -0.953 -15.650 1.00 93.38 83 GLY A C 1
ATOM 566 O O . GLY A 1 83 ? 9.011 -1.137 -16.843 1.00 93.38 83 GLY A O 1
ATOM 567 N N . ASP A 1 84 ? 9.904 0.120 -15.205 1.00 91.88 84 ASP A N 1
ATOM 568 C CA . ASP A 1 84 ? 10.376 1.198 -16.085 1.00 91.88 84 ASP A CA 1
ATOM 569 C C . ASP A 1 84 ? 11.379 0.682 -17.129 1.00 91.88 84 ASP A C 1
ATOM 571 O O . ASP A 1 84 ? 11.276 0.992 -18.321 1.00 91.88 84 ASP A O 1
ATOM 575 N N . LEU A 1 85 ? 12.327 -0.159 -16.702 1.00 96.00 85 LEU A N 1
ATOM 576 C CA . LEU A 1 85 ? 13.299 -0.788 -17.600 1.00 96.00 85 LEU A CA 1
ATOM 577 C C . LEU A 1 85 ? 12.631 -1.752 -18.585 1.00 96.00 85 LEU A C 1
ATOM 579 O O . LEU A 1 85 ? 12.972 -1.739 -19.768 1.00 96.00 85 LEU A O 1
ATOM 583 N N . ALA A 1 86 ? 11.666 -2.553 -18.126 1.00 96.62 86 ALA A N 1
ATOM 584 C CA . ALA A 1 86 ? 10.919 -3.462 -18.987 1.00 96.62 86 ALA A CA 1
ATOM 585 C C . ALA A 1 86 ? 10.160 -2.696 -20.082 1.00 96.62 86 ALA A C 1
ATOM 587 O O . ALA A 1 86 ? 10.305 -3.028 -21.256 1.00 96.62 86 ALA A O 1
ATOM 588 N N . CYS A 1 87 ? 9.436 -1.630 -19.726 1.00 93.88 87 CYS A N 1
ATOM 589 C CA . CYS A 1 87 ? 8.744 -0.771 -20.690 1.00 93.88 87 CYS A CA 1
ATOM 590 C C . CYS A 1 87 ? 9.702 -0.068 -21.659 1.00 93.88 87 CYS A C 1
ATOM 592 O O . CYS A 1 87 ? 9.362 0.105 -22.820 1.00 93.88 87 CYS A O 1
ATOM 594 N N . THR A 1 88 ? 10.895 0.318 -21.201 1.00 94.88 88 THR A N 1
ATOM 595 C CA . THR A 1 88 ? 11.922 0.936 -22.059 1.00 94.88 88 THR A CA 1
ATOM 596 C C . THR A 1 88 ? 12.510 -0.059 -23.065 1.00 94.88 88 THR A C 1
ATOM 598 O O . THR A 1 88 ? 12.972 0.337 -24.131 1.00 94.88 88 THR A O 1
ATOM 601 N N . SER A 1 89 ? 12.538 -1.349 -22.717 1.00 92.31 89 SER A N 1
ATOM 602 C CA . SER A 1 89 ? 13.119 -2.410 -23.549 1.00 92.31 89 SER A CA 1
ATOM 603 C C . SER A 1 89 ? 12.186 -2.972 -24.632 1.00 92.31 89 SER A C 1
ATOM 605 O O . SER A 1 89 ? 12.637 -3.791 -25.435 1.00 92.31 89 SER A O 1
ATOM 607 N N . ILE A 1 90 ? 10.913 -2.561 -24.639 1.00 88.38 90 ILE A N 1
ATOM 608 C CA . ILE A 1 90 ? 9.875 -2.947 -25.612 1.00 88.38 90 ILE A CA 1
ATOM 609 C C . ILE A 1 90 ? 9.752 -1.855 -26.674 1.00 88.38 90 ILE A C 1
ATOM 611 O O . ILE A 1 90 ? 9.652 -2.222 -27.867 1.00 88.38 90 ILE A O 1
#

InterPro domains:
  IPR001991 Sodium:dicarboxylate symporter [PF00375] (1-89)
  IPR036458 Sodium:dicarboxylate symporter superfamily [G3DSA:1.10.3860.10] (1-90)
  IPR036458 Sodium:dicarboxylate symporter superfamily [SSF118215] (1-90)
  IPR050746 Dicarboxylate/Amino Acid:Cation Symporter [PTHR11958] (1-90)

Sequence (90 aa):
MFIANAVGMPLAIGSQVLIMLTAVLASIGTAGVPGAGAIMLIMVLESVGLPLEAGSSVAIAYGMILGIDAILDMGRTSLNVTGDLACTSI

Solvent-accessible surface area (backbone atoms only — not comparable to full-atom values): 5349 Å² total; per-residue (Å²): 108,70,52,39,60,74,64,70,47,86,75,53,70,70,56,52,52,49,47,54,52,48,47,56,60,49,53,75,74,54,66,99,50,92,66,42,71,62,61,52,49,52,60,47,30,46,76,72,74,51,60,80,43,90,89,37,67,57,37,56,44,49,49,58,50,60,77,46,36,74,63,52,45,54,53,50,53,53,51,52,55,51,50,54,52,53,64,72,73,107

Secondary structure (DSSP, 8-state):
-HHHHHTT-PPPHHHHHHHHHHHHHHHHT--S-TTHHHHHHHHHHHHTT----TTSHHHHHHHHHHHHHHHHHHHHHHHHHHHHHHHHT-